Protein AF-A0A838TK59-F1 (afdb_monomer_lite)

Structure (mmCIF, N/CA/C/O backbone):
data_AF-A0A838TK59-F1
#
_entry.id   AF-A0A838TK59-F1
#
loop_
_atom_site.group_PDB
_atom_site.id
_atom_site.type_symbol
_atom_site.label_atom_id
_atom_site.label_alt_id
_atom_site.label_comp_id
_atom_site.label_asym_id
_atom_site.label_entity_id
_atom_site.label_seq_id
_atom_site.pdbx_PDB_ins_code
_atom_site.Cartn_x
_atom_site.Cartn_y
_atom_site.Cartn_z
_atom_site.occupancy
_atom_site.B_iso_or_equiv
_atom_site.auth_seq_id
_atom_site.auth_comp_id
_atom_site.auth_asym_id
_atom_site.auth_atom_id
_atom_site.pdbx_PDB_model_num
ATOM 1 N N . GLY A 1 1 ? -2.542 -6.414 6.749 1.00 85.25 1 GLY A N 1
ATOM 2 C CA . GLY A 1 1 ? -1.498 -7.058 5.917 1.00 85.25 1 GLY A CA 1
ATOM 3 C C . GLY A 1 1 ? -0.750 -6.012 5.109 1.00 85.25 1 GLY A C 1
ATOM 4 O O . GLY A 1 1 ? -1.166 -4.861 5.134 1.00 85.25 1 GLY A O 1
ATOM 5 N N . MET A 1 2 ? 0.325 -6.379 4.407 1.00 90.44 2 MET A N 1
ATOM 6 C CA . MET A 1 2 ? 1.104 -5.461 3.559 1.00 90.44 2 MET A CA 1
ATOM 7 C C . MET A 1 2 ? 1.332 -6.074 2.174 1.00 90.44 2 MET A C 1
ATOM 9 O O . MET A 1 2 ? 1.532 -7.280 2.060 1.00 90.44 2 MET A O 1
ATOM 13 N N . PHE A 1 3 ? 1.254 -5.238 1.141 1.00 89.69 3 PHE A N 1
ATOM 14 C CA . PHE A 1 3 ? 1.416 -5.606 -0.260 1.00 89.69 3 PHE A CA 1
ATOM 15 C C . PHE 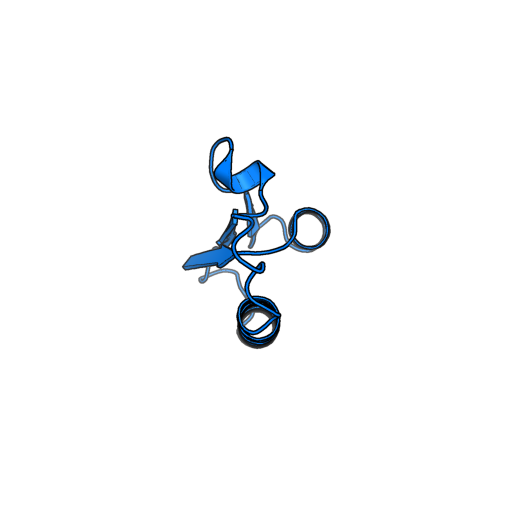A 1 3 ? 2.485 -4.739 -0.910 1.00 89.69 3 PHE A C 1
ATOM 17 O O . PHE A 1 3 ? 2.607 -3.548 -0.609 1.00 89.69 3 PHE A O 1
ATOM 24 N N . LYS A 1 4 ? 3.230 -5.336 -1.839 1.00 90.12 4 LYS A N 1
ATOM 25 C CA . LYS A 1 4 ? 4.119 -4.605 -2.731 1.00 90.12 4 LYS A CA 1
ATOM 26 C C . LYS A 1 4 ? 3.397 -4.358 -4.049 1.00 90.12 4 LYS A C 1
ATOM 28 O O . LYS A 1 4 ? 3.093 -5.305 -4.768 1.00 90.12 4 LYS A O 1
ATOM 33 N N . LEU A 1 5 ? 3.137 -3.092 -4.343 1.00 89.50 5 LEU A N 1
ATOM 34 C CA . LEU A 1 5 ? 2.502 -2.630 -5.571 1.00 89.50 5 LEU A CA 1
ATOM 35 C C . LEU A 1 5 ? 3.436 -1.667 -6.304 1.00 89.50 5 LEU A C 1
ATOM 37 O O . LEU A 1 5 ? 4.459 -1.245 -5.758 1.00 89.50 5 LEU A O 1
ATOM 41 N N . THR A 1 6 ? 3.094 -1.318 -7.543 1.00 90.31 6 THR A N 1
ATOM 42 C CA . THR A 1 6 ? 3.738 -0.169 -8.193 1.00 90.31 6 THR A CA 1
ATOM 43 C C . THR A 1 6 ? 3.160 1.129 -7.616 1.00 90.31 6 THR A C 1
ATOM 45 O O . THR A 1 6 ? 2.018 1.119 -7.141 1.00 90.31 6 THR A O 1
ATOM 48 N N . PRO A 1 7 ? 3.907 2.248 -7.623 1.00 92.31 7 PRO A N 1
ATOM 49 C CA . PRO A 1 7 ? 3.399 3.534 -7.140 1.00 92.31 7 PRO A CA 1
ATOM 50 C C . PRO A 1 7 ? 2.080 3.958 -7.806 1.00 92.31 7 PRO A C 1
ATOM 52 O O . PRO A 1 7 ? 1.203 4.503 -7.138 1.00 92.31 7 PRO A O 1
ATOM 55 N N . GLU A 1 8 ? 1.906 3.641 -9.089 1.00 90.88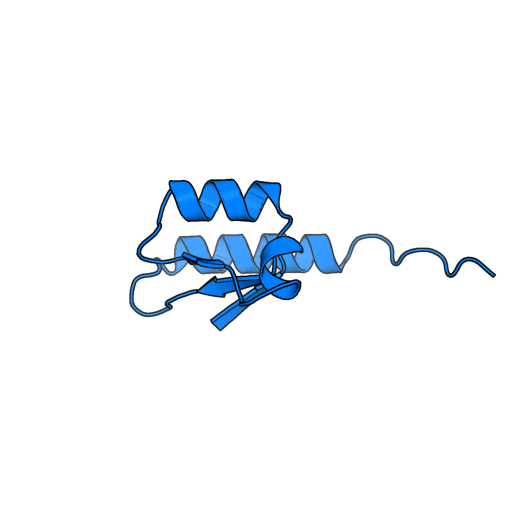 8 GLU A N 1
ATOM 56 C CA . GLU A 1 8 ? 0.712 3.966 -9.876 1.00 90.88 8 GLU A CA 1
ATOM 57 C C . GLU A 1 8 ? -0.497 3.160 -9.388 1.00 90.88 8 GLU A C 1
ATOM 59 O O . GLU A 1 8 ? -1.532 3.733 -9.051 1.00 90.88 8 GLU A O 1
ATOM 64 N N . GLN A 1 9 ? -0.340 1.839 -9.244 1.00 90.25 9 GLN A N 1
ATOM 65 C CA . GLN A 1 9 ? -1.388 0.975 -8.694 1.00 90.25 9 GLN A CA 1
ATOM 66 C C . GLN A 1 9 ? -1.740 1.348 -7.254 1.00 90.25 9 GLN A C 1
ATOM 68 O O . GLN A 1 9 ? -2.908 1.319 -6.867 1.00 90.25 9 GLN A O 1
ATOM 73 N N . GLN A 1 10 ? -0.738 1.708 -6.448 1.00 94.06 10 GLN A N 1
ATOM 74 C CA . GLN A 1 10 ? -0.977 2.201 -5.099 1.00 94.06 10 GLN A CA 1
ATOM 75 C C . GLN A 1 10 ? -1.839 3.470 -5.137 1.00 94.06 10 GLN A C 1
ATOM 77 O O . GLN A 1 10 ? -2.811 3.554 -4.391 1.00 94.06 10 GLN A O 1
ATOM 82 N N . ALA A 1 11 ? -1.528 4.441 -5.999 1.00 93.56 11 ALA A N 1
ATOM 83 C CA . ALA A 1 11 ? -2.300 5.678 -6.109 1.00 93.56 11 ALA A CA 1
ATOM 84 C C . ALA A 1 11 ? -3.755 5.425 -6.538 1.00 93.56 11 ALA A C 1
ATOM 86 O O . ALA A 1 11 ? -4.674 6.047 -6.007 1.00 93.56 11 ALA A O 1
ATOM 87 N N . GLU A 1 12 ? -3.989 4.487 -7.455 1.00 92.50 12 GLU A N 1
ATOM 88 C CA . GLU A 1 12 ? -5.340 4.080 -7.853 1.00 92.50 12 GLU A CA 1
ATOM 89 C C . GLU A 1 12 ? -6.134 3.481 -6.692 1.00 92.50 12 GLU A C 1
ATOM 91 O O . GLU A 1 12 ? -7.263 3.900 -6.445 1.00 92.50 12 GLU A O 1
ATOM 96 N N . LEU A 1 13 ? -5.540 2.560 -5.932 1.00 90.62 13 LEU A N 1
ATOM 97 C CA . LEU A 1 13 ? -6.216 1.906 -4.808 1.00 90.62 13 LEU A CA 1
ATOM 98 C C . LEU A 1 13 ? -6.472 2.855 -3.639 1.00 90.62 13 LEU A C 1
ATOM 100 O O . LEU A 1 13 ? -7.534 2.785 -3.024 1.00 90.62 13 LEU A O 1
ATOM 104 N N . LEU A 1 14 ? -5.531 3.760 -3.356 1.00 93.19 14 LEU A N 1
ATOM 105 C CA . LEU A 1 14 ? -5.712 4.797 -2.340 1.00 93.19 14 LEU A CA 1
ATOM 106 C C . LEU A 1 14 ? -6.853 5.755 -2.704 1.00 93.19 14 LEU A C 1
ATOM 108 O O . LEU A 1 14 ? -7.567 6.200 -1.812 1.00 93.19 14 LEU A O 1
ATOM 112 N N . ARG A 1 15 ? -7.052 6.046 -3.998 1.00 93.50 15 ARG A N 1
ATOM 113 C CA . ARG A 1 15 ? -8.201 6.836 -4.471 1.00 93.50 15 ARG A CA 1
ATOM 114 C C . ARG A 1 15 ? -9.510 6.050 -4.426 1.00 93.50 15 ARG A C 1
ATOM 116 O O . ARG A 1 15 ? -10.537 6.621 -4.087 1.00 93.50 15 ARG A O 1
ATOM 123 N N . ALA A 1 16 ? -9.479 4.768 -4.784 1.00 90.88 16 ALA A N 1
ATOM 124 C CA . ALA A 1 16 ? -10.681 3.948 -4.908 1.00 90.88 16 ALA A CA 1
ATOM 125 C C . ALA A 1 16 ? -11.242 3.455 -3.562 1.00 90.88 16 ALA A C 1
ATOM 127 O O . ALA A 1 16 ? -12.450 3.270 -3.450 1.00 90.88 16 ALA A O 1
ATOM 128 N N . ALA A 1 17 ? -10.386 3.196 -2.568 1.00 90.62 17 ALA A N 1
ATOM 129 C CA . ALA A 1 17 ? -10.789 2.645 -1.270 1.00 90.62 17 ALA A CA 1
ATOM 130 C C . ALA A 1 17 ? -9.858 3.121 -0.128 1.00 90.62 17 ALA A C 1
ATOM 132 O O . ALA A 1 17 ? -9.095 2.321 0.436 1.00 90.62 17 ALA A O 1
ATOM 133 N N . PRO A 1 18 ? -9.894 4.417 0.229 1.00 91.25 18 PRO A N 1
ATOM 134 C CA . PRO A 1 18 ? -9.019 5.002 1.250 1.00 91.25 18 PRO A CA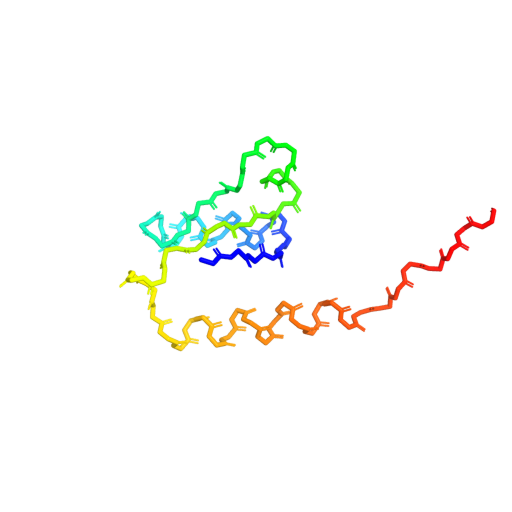 1
ATOM 135 C C . PRO A 1 18 ? -9.205 4.394 2.651 1.00 91.25 18 PRO A C 1
ATOM 137 O O . PRO A 1 18 ? -8.265 4.364 3.440 1.00 91.25 18 PRO A O 1
ATOM 140 N N . GLU A 1 19 ? -10.379 3.844 2.971 1.00 91.75 19 GLU A N 1
ATOM 141 C CA . GLU A 1 19 ? -10.630 3.135 4.235 1.00 91.75 19 GLU A CA 1
ATOM 142 C C . GLU A 1 19 ? -9.987 1.737 4.300 1.00 91.75 19 GLU A C 1
ATOM 144 O O . GLU A 1 19 ? -9.889 1.123 5.368 1.00 91.75 19 GLU A O 1
ATOM 149 N N . THR A 1 20 ? -9.560 1.204 3.154 1.00 92.81 20 THR A N 1
ATOM 150 C CA . THR A 1 20 ? -8.963 -0.133 3.041 1.00 92.81 20 THR A CA 1
ATOM 151 C C . THR A 1 20 ? -7.448 -0.065 2.869 1.00 92.81 20 THR A C 1
ATOM 153 O O . THR A 1 20 ? -6.728 -0.918 3.399 1.00 92.81 20 THR A O 1
ATOM 156 N N . PHE A 1 21 ? -6.946 0.949 2.162 1.00 93.44 21 PHE A N 1
ATOM 157 C CA . PHE A 1 21 ? -5.541 1.066 1.780 1.00 93.44 21 PHE A CA 1
ATOM 158 C C . PHE A 1 21 ? -4.890 2.301 2.388 1.00 93.44 21 PHE A C 1
ATOM 160 O O . PHE A 1 21 ? -5.455 3.387 2.398 1.00 93.44 21 PHE A O 1
ATOM 167 N N . ARG A 1 22 ? -3.642 2.151 2.832 1.00 95.19 22 ARG A N 1
ATOM 168 C CA . ARG A 1 22 ? -2.784 3.272 3.229 1.00 95.19 22 ARG A CA 1
ATOM 169 C C . ARG A 1 22 ? -1.344 3.021 2.795 1.00 95.19 22 ARG A C 1
ATOM 171 O O . ARG A 1 22 ? -0.902 1.870 2.832 1.00 95.19 22 ARG A O 1
ATOM 178 N N . PRO A 1 23 ? -0.582 4.049 2.403 1.00 96.12 23 PRO A N 1
ATOM 179 C CA . PRO A 1 23 ? 0.834 3.865 2.123 1.00 96.12 23 PRO A CA 1
ATOM 180 C C . PRO A 1 23 ? 1.576 3.467 3.407 1.00 96.12 23 PRO A C 1
ATOM 182 O O . PRO A 1 23 ? 1.220 3.882 4.512 1.00 96.12 23 PRO A O 1
ATOM 185 N N . ALA A 1 24 ? 2.620 2.652 3.271 1.00 96.06 24 ALA A N 1
ATOM 186 C CA . ALA A 1 24 ? 3.568 2.430 4.355 1.00 96.06 24 ALA A CA 1
ATOM 187 C C . ALA A 1 24 ? 4.371 3.711 4.644 1.00 96.06 24 ALA A C 1
ATOM 189 O O . ALA A 1 24 ? 4.465 4.614 3.814 1.00 96.06 24 ALA A O 1
ATOM 190 N N . ALA A 1 25 ? 4.987 3.792 5.821 1.00 95.44 25 ALA A N 1
ATOM 191 C CA . ALA A 1 25 ? 5.736 4.981 6.210 1.00 95.44 25 ALA A CA 1
ATOM 192 C C . ALA A 1 25 ? 6.998 5.201 5.347 1.00 95.44 25 ALA A C 1
ATOM 194 O O . ALA A 1 25 ? 7.706 4.261 4.973 1.00 95.44 25 ALA A O 1
ATOM 195 N N . GLY A 1 26 ? 7.305 6.473 5.078 1.00 95.00 26 GLY A N 1
ATOM 196 C CA . GLY A 1 26 ? 8.573 6.907 4.491 1.00 95.00 26 GLY A CA 1
ATOM 197 C C . GLY A 1 26 ? 8.835 6.388 3.074 1.00 95.00 26 GLY A C 1
ATOM 198 O O . GLY A 1 26 ? 7.952 6.371 2.216 1.00 95.00 26 GLY A O 1
ATOM 199 N N . ALA A 1 27 ? 10.086 5.997 2.817 1.00 94.38 27 ALA A N 1
ATOM 200 C CA . ALA A 1 27 ? 10.527 5.528 1.503 1.00 94.38 27 ALA A CA 1
ATOM 201 C C . ALA A 1 27 ? 9.775 4.271 1.042 1.00 94.38 27 ALA A C 1
ATOM 203 O O . ALA A 1 27 ? 9.529 4.110 -0.148 1.00 94.38 27 ALA A O 1
ATOM 204 N N . TRP A 1 28 ? 9.343 3.419 1.974 1.00 93.62 28 TRP A N 1
ATOM 205 C CA . TRP A 1 28 ? 8.600 2.205 1.654 1.00 93.62 28 TRP A CA 1
ATOM 206 C C . TRP A 1 28 ? 7.287 2.519 0.936 1.00 93.62 28 TRP A C 1
ATOM 208 O O . TRP A 1 28 ? 7.040 1.964 -0.135 1.00 93.62 28 TRP A O 1
ATOM 218 N N . GLY A 1 29 ? 6.476 3.433 1.479 1.00 93.50 29 GLY A N 1
ATOM 219 C CA . GLY A 1 29 ? 5.222 3.849 0.848 1.00 93.50 29 GLY A CA 1
ATOM 220 C C . GLY A 1 29 ? 5.435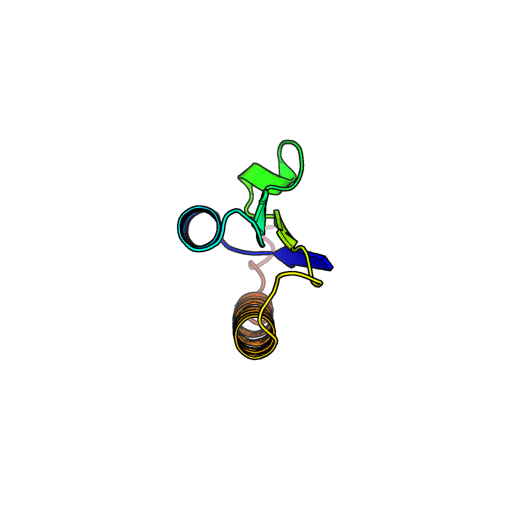 4.546 -0.486 1.00 93.50 29 GLY A C 1
ATOM 221 O O . GLY A 1 29 ? 4.713 4.269 -1.439 1.00 93.50 29 GLY A O 1
ATOM 222 N N . ARG A 1 30 ? 6.473 5.385 -0.600 1.00 92.12 30 ARG A N 1
ATOM 223 C CA . ARG A 1 30 ? 6.834 6.019 -1.882 1.00 92.12 30 ARG A CA 1
ATOM 224 C C . ARG A 1 30 ? 7.198 4.992 -2.953 1.00 92.12 30 ARG A C 1
ATOM 226 O O . ARG A 1 30 ? 6.830 5.161 -4.106 1.00 92.12 30 ARG A O 1
ATOM 233 N N . SER A 1 31 ? 7.838 3.896 -2.557 1.00 91.69 31 SER A N 1
ATOM 234 C CA . SER A 1 31 ? 8.174 2.785 -3.448 1.00 91.69 31 SER A CA 1
ATOM 235 C C . SER A 1 31 ? 7.011 1.807 -3.683 1.00 91.69 31 SER A C 1
ATOM 237 O O . SER A 1 31 ? 7.260 0.709 -4.177 1.00 91.69 31 SER A O 1
ATOM 239 N N . GLY A 1 32 ? 5.774 2.133 -3.285 1.00 92.12 32 GLY A N 1
ATOM 240 C CA . GLY A 1 32 ? 4.582 1.305 -3.519 1.00 92.12 32 GLY A CA 1
ATOM 241 C C . GLY A 1 32 ? 4.313 0.219 -2.470 1.00 92.12 32 GLY A C 1
ATOM 242 O O . GLY A 1 32 ? 3.564 -0.724 -2.722 1.00 92.12 32 GLY A O 1
ATOM 243 N N . SER A 1 33 ? 4.939 0.291 -1.292 1.00 94.56 33 SER A N 1
ATOM 244 C CA . SER A 1 33 ? 4.556 -0.573 -0.170 1.00 94.56 33 SER A CA 1
ATOM 245 C C . SER A 1 33 ? 3.251 -0.074 0.450 1.00 94.56 33 SER A C 1
ATOM 247 O O . SER A 1 33 ? 3.220 0.990 1.065 1.00 94.56 33 SER A O 1
ATOM 249 N N . THR A 1 34 ? 2.188 -0.865 0.343 1.00 94.56 34 THR A N 1
ATOM 250 C CA . THR A 1 34 ? 0.839 -0.487 0.777 1.00 94.56 34 THR A CA 1
ATOM 251 C C . THR A 1 34 ? 0.380 -1.372 1.931 1.00 94.56 34 THR A C 1
ATOM 253 O O . THR A 1 34 ? 0.455 -2.600 1.864 1.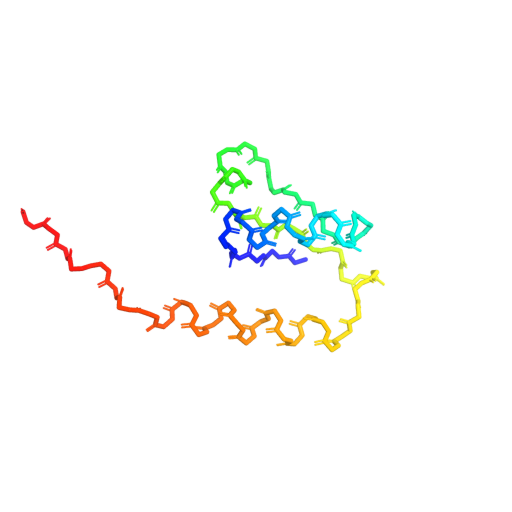00 94.56 34 THR A O 1
ATOM 256 N N . ILE A 1 35 ? -0.106 -0.761 3.009 1.00 94.75 35 ILE A N 1
ATOM 257 C CA . ILE A 1 35 ? -0.723 -1.458 4.135 1.00 94.75 35 ILE A CA 1
ATOM 258 C C . ILE A 1 35 ? -2.225 -1.565 3.881 1.00 94.75 35 ILE A C 1
ATOM 260 O O . ILE A 1 35 ? -2.877 -0.604 3.480 1.00 94.75 35 ILE A O 1
ATOM 264 N N . VAL A 1 36 ? -2.766 -2.749 4.150 1.00 93.00 36 VAL A N 1
ATOM 265 C CA . VAL A 1 36 ? -4.162 -3.103 3.909 1.00 93.00 36 VAL A CA 1
ATOM 266 C C . VAL A 1 36 ? -4.853 -3.425 5.224 1.00 93.00 36 VAL A C 1
ATOM 268 O O . VAL A 1 36 ? -4.390 -4.286 5.990 1.00 93.00 36 VAL A O 1
ATOM 271 N N . CYS A 1 37 ? -5.977 -2.756 5.457 1.00 92.81 37 CYS A N 1
ATOM 272 C CA . CYS A 1 37 ? -6.914 -3.066 6.523 1.00 92.81 37 CYS A CA 1
ATOM 273 C C . CYS A 1 37 ? -7.795 -4.246 6.087 1.00 92.81 37 CYS A C 1
ATOM 275 O O . CYS A 1 37 ? -8.660 -4.111 5.229 1.00 92.81 37 CYS A O 1
ATOM 277 N N . LEU A 1 38 ? -7.535 -5.440 6.628 1.00 88.81 38 LEU A N 1
ATOM 278 C CA . LEU A 1 38 ? -8.219 -6.662 6.182 1.00 88.81 38 LEU A CA 1
ATOM 279 C C . LEU A 1 38 ? -9.672 -6.751 6.664 1.00 88.81 38 LEU A C 1
ATOM 281 O O . LEU A 1 38 ? -10.452 -7.471 6.057 1.00 88.81 38 LEU A O 1
ATOM 285 N N . SER A 1 39 ? -10.035 -6.022 7.721 1.00 88.69 39 SER A N 1
ATOM 286 C CA . SER A 1 39 ? -11.407 -5.977 8.235 1.00 88.69 39 SER A CA 1
ATOM 287 C C . SER A 1 39 ? -12.360 -5.193 7.329 1.00 88.69 39 SER A C 1
ATOM 289 O O . SER A 1 39 ? -13.537 -5.529 7.273 1.00 88.69 39 SER A O 1
ATOM 291 N N . SER A 1 40 ? -11.868 -4.181 6.605 1.00 86.75 40 SER A N 1
ATOM 292 C CA . SER A 1 40 ? -12.657 -3.401 5.637 1.00 86.75 40 SER A CA 1
ATOM 293 C C . SER A 1 40 ? -12.533 -3.913 4.197 1.00 86.75 40 SER A C 1
ATOM 295 O O . SER A 1 40 ? -13.318 -3.534 3.329 1.00 86.75 40 SER A O 1
ATOM 297 N N . ALA A 1 41 ? -11.579 -4.807 3.923 1.00 88.38 41 ALA A N 1
ATOM 298 C CA . ALA A 1 41 ? -11.316 -5.286 2.575 1.00 88.38 41 ALA A CA 1
ATOM 299 C C . ALA A 1 41 ? -12.289 -6.383 2.113 1.00 88.38 41 ALA A C 1
ATOM 301 O O . ALA A 1 41 ? -12.507 -7.390 2.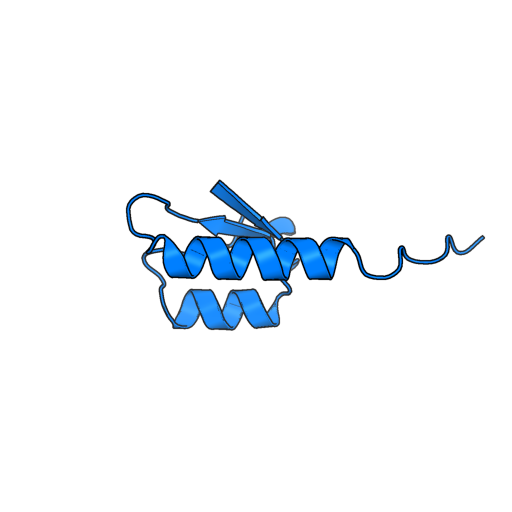787 1.00 88.38 41 ALA A O 1
ATOM 302 N N . ARG A 1 42 ? -12.774 -6.272 0.870 1.00 88.94 42 ARG A N 1
ATOM 303 C CA . ARG A 1 42 ? -13.506 -7.367 0.214 1.00 88.94 42 ARG A CA 1
ATOM 304 C C . ARG A 1 42 ? -12.551 -8.504 -0.159 1.00 88.94 42 ARG A C 1
ATOM 306 O O . ARG A 1 42 ? -11.564 -8.288 -0.862 1.00 88.94 42 ARG A O 1
ATOM 313 N N . VAL A 1 43 ? -12.892 -9.740 0.209 1.00 88.75 43 VAL A N 1
ATOM 314 C CA . VAL A 1 43 ? -12.068 -10.937 -0.065 1.00 88.75 43 VAL A CA 1
ATOM 315 C C . VAL A 1 43 ? -11.730 -11.090 -1.554 1.00 88.75 43 VAL A C 1
ATOM 317 O O . VAL A 1 43 ? -10.589 -11.398 -1.896 1.00 88.75 43 VAL A O 1
ATOM 320 N N . ALA A 1 44 ? -12.684 -10.834 -2.455 1.00 89.44 44 ALA A N 1
ATOM 321 C CA . ALA A 1 44 ? -12.456 -10.905 -3.902 1.00 89.44 44 ALA A CA 1
ATOM 322 C C . ALA A 1 44 ? -11.379 -9.912 -4.379 1.00 89.44 44 ALA A C 1
ATOM 324 O O . ALA A 1 44 ? -10.515 -10.267 -5.183 1.00 89.44 44 ALA A O 1
ATOM 325 N N . MET A 1 45 ? -11.385 -8.698 -3.821 1.00 87.50 45 MET A N 1
ATOM 326 C CA . MET A 1 45 ? -10.396 -7.661 -4.113 1.00 87.50 45 MET A CA 1
ATOM 327 C C . MET A 1 45 ? -9.002 -8.098 -3.656 1.00 87.50 45 MET A C 1
ATOM 329 O O . MET A 1 45 ? -8.051 -8.041 -4.432 1.00 87.50 45 MET A O 1
ATOM 333 N N . ILE A 1 46 ? -8.896 -8.619 -2.431 1.00 89.81 46 ILE A N 1
ATOM 334 C CA . ILE A 1 46 ? -7.636 -9.118 -1.866 1.00 89.81 46 ILE A CA 1
ATOM 335 C C . ILE A 1 46 ? -7.083 -10.300 -2.662 1.00 89.81 46 ILE A C 1
ATOM 337 O O . ILE A 1 46 ? -5.885 -10.346 -2.929 1.00 89.81 46 ILE A O 1
ATOM 341 N N . ARG A 1 47 ? -7.936 -11.235 -3.098 1.00 91.12 47 ARG A N 1
ATOM 342 C CA . ARG A 1 47 ? -7.518 -12.371 -3.937 1.00 91.12 47 ARG A CA 1
ATOM 343 C C . ARG A 1 47 ? -6.958 -11.912 -5.284 1.00 91.12 47 ARG A C 1
ATOM 345 O O . ARG A 1 47 ? -5.937 -12.440 -5.716 1.00 91.12 47 ARG A O 1
ATOM 352 N N . SER A 1 48 ? -7.602 -10.933 -5.924 1.00 88.62 48 SER A N 1
ATOM 353 C CA . SER A 1 48 ? -7.108 -10.333 -7.171 1.00 88.62 48 SER A CA 1
ATOM 354 C C . SER A 1 48 ? -5.757 -9.642 -6.961 1.00 88.62 48 SER A C 1
ATOM 356 O O . SER A 1 48 ? -4.804 -9.910 -7.689 1.00 88.62 48 SER A O 1
ATOM 358 N N . LEU A 1 49 ? -5.642 -8.831 -5.906 1.00 88.44 49 LEU A N 1
ATOM 359 C CA . LEU A 1 49 ? -4.407 -8.142 -5.525 1.00 88.44 49 LEU A CA 1
ATOM 360 C C . LEU A 1 49 ? -3.248 -9.101 -5.245 1.00 88.44 49 LEU A C 1
ATOM 362 O O . LEU A 1 49 ? -2.146 -8.881 -5.736 1.00 88.44 49 LEU A O 1
ATOM 366 N N . MET A 1 50 ? -3.495 -10.179 -4.498 1.00 88.75 50 MET A N 1
ATOM 367 C CA . MET A 1 50 ? -2.490 -11.211 -4.221 1.00 88.75 50 MET A CA 1
ATOM 368 C C . MET A 1 50 ? -1.990 -11.867 -5.506 1.00 88.75 50 MET A C 1
ATOM 370 O O . MET A 1 50 ? -0.786 -12.041 -5.676 1.00 88.75 50 MET A O 1
ATOM 374 N N . ARG A 1 51 ? -2.901 -12.201 -6.428 1.00 89.44 51 ARG A N 1
ATOM 375 C CA . ARG A 1 51 ? -2.543 -12.820 -7.708 1.00 89.44 51 ARG A CA 1
ATOM 376 C C . ARG A 1 51 ? -1.682 -11.889 -8.559 1.00 89.44 51 ARG A C 1
ATOM 378 O O . ARG A 1 51 ? -0.612 -12.297 -8.994 1.00 89.44 51 ARG A O 1
ATOM 385 N N . GLN A 1 52 ? -2.099 -10.632 -8.702 1.00 86.06 52 GLN A N 1
ATOM 386 C CA . GLN A 1 52 ? -1.342 -9.622 -9.444 1.00 86.06 52 GLN A CA 1
ATOM 387 C C . GLN A 1 52 ? 0.036 -9.360 -8.819 1.00 86.06 52 GLN A C 1
ATOM 389 O O . GLN A 1 52 ? 1.034 -9.268 -9.530 1.00 86.06 52 GLN A O 1
ATOM 394 N N . ALA A 1 53 ? 0.115 -9.258 -7.488 1.00 85.56 53 ALA A N 1
ATOM 395 C CA . ALA A 1 53 ? 1.383 -9.076 -6.785 1.00 85.56 53 ALA A CA 1
ATOM 396 C C . ALA A 1 53 ? 2.324 -10.270 -7.006 1.00 85.56 53 ALA A C 1
ATOM 398 O O . ALA A 1 53 ? 3.515 -10.082 -7.249 1.00 85.56 53 ALA A O 1
ATOM 399 N N . TRP A 1 54 ? 1.789 -11.491 -6.973 1.00 85.38 54 TRP A N 1
ATOM 400 C CA . TRP A 1 54 ? 2.558 -12.706 -7.221 1.00 85.38 54 TRP A CA 1
ATOM 401 C C . TRP A 1 54 ? 3.049 -12.806 -8.670 1.00 85.38 54 TRP A C 1
ATOM 403 O O . TRP A 1 54 ? 4.215 -13.112 -8.898 1.00 85.38 54 TRP A O 1
ATOM 413 N N . GLU A 1 55 ? 2.205 -12.487 -9.651 1.00 85.94 55 GLU A N 1
ATOM 414 C CA . GLU A 1 55 ? 2.598 -12.427 -11.066 1.00 85.94 55 GLU A CA 1
ATOM 415 C C . GLU A 1 55 ? 3.720 -11.408 -11.295 1.00 85.94 55 GLU A C 1
ATOM 417 O O . GLU A 1 55 ? 4.708 -11.716 -11.959 1.00 85.94 55 GLU A O 1
ATOM 422 N N . LYS A 1 56 ? 3.628 -10.226 -10.672 1.00 80.25 56 LYS A N 1
ATOM 423 C CA . LYS A 1 56 ? 4.688 -9.208 -10.735 1.00 80.25 56 LYS A CA 1
ATOM 424 C C . LYS A 1 56 ? 5.981 -9.663 -10.071 1.00 80.25 56 LYS A C 1
ATOM 426 O O . LYS A 1 56 ? 7.054 -9.421 -10.614 1.00 80.25 56 LYS A O 1
ATOM 431 N N . ALA A 1 57 ? 5.892 -10.343 -8.931 1.00 81.25 57 ALA A N 1
ATOM 432 C CA . ALA A 1 57 ? 7.058 -10.896 -8.247 1.00 81.25 57 ALA A CA 1
ATOM 433 C C . ALA A 1 57 ? 7.765 -11.992 -9.065 1.00 81.25 57 ALA A C 1
ATOM 435 O O . ALA A 1 57 ? 8.963 -12.197 -8.893 1.00 81.25 57 ALA A O 1
ATOM 436 N N . ARG A 1 58 ? 7.042 -12.679 -9.960 1.00 82.75 58 ARG A N 1
ATOM 437 C CA . ARG A 1 58 ? 7.595 -13.677 -10.892 1.00 82.75 58 ARG A CA 1
ATOM 438 C C . ARG A 1 58 ? 8.204 -13.085 -12.162 1.00 82.75 58 ARG A C 1
ATOM 440 O O . ARG A 1 58 ? 8.791 -13.843 -12.933 1.00 82.75 58 ARG A O 1
ATOM 447 N N . GLY A 1 59 ? 8.045 -11.782 -12.403 1.00 68.94 59 GLY A N 1
ATOM 448 C CA . GLY A 1 59 ? 8.699 -11.094 -13.514 1.00 68.94 59 GLY A CA 1
ATOM 449 C C . GLY A 1 59 ? 10.223 -11.285 -13.483 1.00 68.94 59 GLY A C 1
ATOM 450 O O . GLY A 1 59 ? 10.772 -11.689 -12.455 1.00 68.94 59 GLY A O 1
ATOM 451 N N . PRO A 1 60 ? 10.923 -11.031 -14.602 1.00 64.69 60 PRO A N 1
ATOM 452 C CA . PRO A 1 60 ? 12.348 -11.311 -14.700 1.00 64.69 60 PRO A CA 1
ATOM 453 C C . PRO A 1 60 ? 13.100 -10.617 -13.565 1.00 64.69 60 PRO A C 1
ATOM 455 O O . PRO A 1 60 ? 12.995 -9.403 -13.373 1.00 64.69 60 PRO A O 1
ATOM 458 N N . HIS A 1 61 ? 13.857 -11.410 -12.805 1.00 59.12 61 HIS A N 1
ATOM 459 C CA . HIS A 1 61 ? 14.793 -10.881 -11.827 1.00 59.12 61 HIS A CA 1
ATOM 460 C C . HIS A 1 61 ? 15.729 -9.926 -12.577 1.00 59.12 61 HIS A C 1
ATOM 462 O O . HIS A 1 61 ? 16.224 -10.314 -13.643 1.00 59.12 61 HIS A O 1
ATOM 468 N N . PRO A 1 62 ? 15.984 -8.697 -12.087 1.00 59.59 62 PRO A N 1
ATOM 469 C CA . PRO A 1 62 ? 16.951 -7.832 -12.741 1.00 59.59 62 PRO A CA 1
ATOM 470 C C . PRO A 1 62 ? 18.250 -8.622 -12.874 1.00 59.59 62 PRO A C 1
ATOM 472 O O . PRO A 1 62 ? 18.748 -9.174 -11.882 1.00 59.59 62 PRO A O 1
ATOM 475 N N . ALA A 1 63 ? 18.745 -8.738 -14.109 1.00 64.06 63 ALA A N 1
ATOM 476 C CA . ALA A 1 63 ? 20.060 -9.295 -14.357 1.00 64.06 63 ALA A CA 1
ATOM 477 C C . ALA A 1 63 ? 21.028 -8.515 -13.466 1.00 64.06 63 ALA A C 1
ATOM 479 O O . ALA A 1 63 ? 21.035 -7.280 -13.492 1.00 64.06 63 ALA A O 1
ATOM 480 N N . ARG A 1 64 ? 21.772 -9.229 -12.614 1.00 65.56 64 ARG A N 1
ATOM 481 C CA . ARG A 1 64 ? 22.818 -8.618 -11.794 1.00 65.56 64 ARG A CA 1
ATOM 482 C C . ARG A 1 64 ? 23.740 -7.880 -12.764 1.00 65.56 64 ARG A C 1
ATOM 484 O O . ARG A 1 64 ? 24.373 -8.520 -13.595 1.00 65.56 64 ARG A O 1
ATOM 491 N N . ARG A 1 65 ? 23.745 -6.546 -12.722 1.00 60.84 65 ARG A N 1
ATOM 492 C CA . ARG A 1 65 ? 24.759 -5.764 -13.430 1.00 60.84 65 ARG A CA 1
ATOM 493 C C . ARG A 1 65 ? 26.053 -5.966 -12.646 1.00 60.84 65 ARG A C 1
ATOM 495 O O . ARG A 1 65 ? 26.090 -5.608 -11.469 1.00 60.84 65 ARG A O 1
ATOM 502 N N . CYS A 1 66 ? 27.006 -6.658 -13.267 1.00 53.09 66 CYS A N 1
ATOM 503 C CA . CYS A 1 66 ? 28.399 -6.706 -12.833 1.00 53.09 66 CYS A CA 1
ATOM 504 C C . CYS A 1 66 ? 29.043 -5.330 -13.002 1.00 53.09 66 CYS A C 1
ATOM 506 O O . CYS A 1 66 ? 28.638 -4.617 -13.952 1.00 53.09 66 CYS A O 1
#

pLDDT: mean 87.1, std 10.02, range [53.09, 96.12]

Sequence (66 aa):
GMFKLTPEQQAELLRAAPETFRPAAGAWGRSGSTIVCLSSARVAMIRSLMRQAWEKARGPHPARRC

Radius of gyration: 12.85 Å; chains: 1; bounding box: 42×21×23 Å

Secondary structure (DSSP, 8-state):
-EEE--HHHHHHHHHH-TTTEEEPSTHHHHTTEEEE-TTTS-HHHHHHHHHHHHHHHTSPPPP---

Foldseek 3Di:
DKAADALVVLVVCCVVCVVFWDADPDPRSVRRIIDGDPVPDDPVVVVVRVVVRVVVVPPDDPDPDD